Protein AF-A0A971JAR5-F1 (afdb_monomer)

Secondary structure (DSSP, 8-state):
----EEEEEEETTEEEEEEEES-EEEEETTEEEEE-TTPPP----

Nearest PDB structures (foldseek):
  6n2z-assembly1_H  TM=9.479E-01  e=4.000E-02  Bacillus sp. PS3
  7xkz-assembly1_A  TM=9.472E-01  e=1.028E-01  Mycobacteroides abscessus
  6q45-assembly2_P  TM=9.474E-01  e=1.095E-01  Fusobacterium nucleatum subsp. nucleatum ATCC 25586
  5zwl-assembly1_E  TM=9.548E-01  e=9.063E-02  Thermosynechococcus vestitus BP-1
  5yio-assembly1_A  TM=9.070E-01  e=3.397E-01  Mycobacterium tuberculosis H37Rv

Radius of gyration: 11.75 Å; Cα contacts (8 Å, |Δi|>4): 59; chains: 1; bounding box: 26×17×34 Å
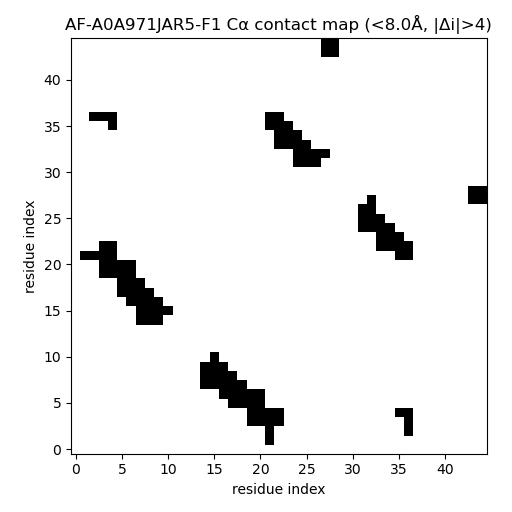
Mean predicted aligned error: 3.67 Å

Foldseek 3Di:
DQDWDFDWDADPVGTDDTDTHQKDWDAAPVGIDIDGPPDDDDDGD

Sequence (45 aa):
MADKLKLEMITPYGEILATEVDDVVAPGVMGEFGVLPGHRSMLAL

Solvent-accessible surface area (backbone atoms only — not comparable to full-atom values): 3093 Å² total; per-residue (Å²): 131,85,66,63,35,83,46,75,44,75,49,99,90,41,78,79,46,78,50,79,36,66,63,47,77,47,82,35,86,93,44,76,47,76,46,52,60,88,64,75,95,79,87,85,93

Structure (mmCIF, N/CA/C/O backbone):
data_AF-A0A971JAR5-F1
#
_entry.id   AF-A0A971JAR5-F1
#
loop_
_atom_site.group_PDB
_atom_site.id
_atom_site.type_symbol
_atom_site.label_atom_id
_atom_site.label_alt_id
_atom_site.label_comp_id
_atom_site.label_asym_id
_atom_site.label_entity_id
_atom_site.label_seq_id
_atom_site.pdbx_PDB_ins_code
_atom_site.Cartn_x
_atom_site.Cartn_y
_atom_site.Cartn_z
_atom_site.occupancy
_atom_site.B_iso_or_equiv
_atom_site.auth_seq_id
_atom_site.auth_comp_id
_atom_site.auth_asym_id
_atom_site.auth_atom_id
_atom_site.pdbx_PDB_model_num
ATOM 1 N N . MET A 1 1 ? -6.675 -7.278 -23.170 1.00 54.47 1 MET A N 1
ATOM 2 C CA . MET A 1 1 ? -7.237 -6.614 -21.976 1.00 54.47 1 MET A CA 1
ATOM 3 C C . MET A 1 1 ? -6.079 -6.416 -21.027 1.00 54.47 1 MET A C 1
ATOM 5 O O . MET A 1 1 ? -5.277 -7.332 -20.929 1.00 54.47 1 MET A O 1
ATOM 9 N N . ALA A 1 2 ? -5.912 -5.224 -20.457 1.00 70.94 2 ALA A N 1
ATOM 10 C CA . ALA A 1 2 ? -4.894 -5.028 -19.432 1.00 70.94 2 ALA A CA 1
ATOM 11 C C . ALA A 1 2 ? -5.351 -5.776 -18.175 1.00 70.94 2 ALA A C 1
ATOM 13 O O . ALA A 1 2 ? -6.498 -5.597 -17.758 1.00 70.94 2 ALA A O 1
ATOM 14 N N . ASP A 1 3 ? -4.503 -6.648 -17.636 1.00 86.81 3 ASP A N 1
ATOM 15 C CA . ASP A 1 3 ? -4.769 -7.287 -16.349 1.00 86.81 3 ASP A CA 1
ATOM 16 C C . ASP A 1 3 ? -4.832 -6.205 -15.259 1.00 86.81 3 ASP A C 1
ATOM 18 O O . ASP A 1 3 ? -4.093 -5.224 -15.318 1.00 86.81 3 ASP A O 1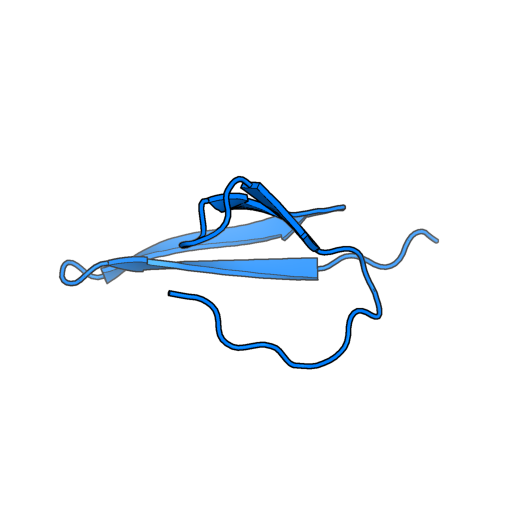
ATOM 22 N N . LYS A 1 4 ? -5.743 -6.351 -14.292 1.00 92.75 4 LYS A N 1
ATOM 23 C CA . LYS A 1 4 ? -5.954 -5.401 -13.187 1.00 92.75 4 LYS A CA 1
ATOM 24 C C . LYS A 1 4 ? -5.514 -6.018 -11.861 1.00 92.75 4 LYS A C 1
ATOM 26 O O . LYS A 1 4 ? -5.531 -7.237 -11.693 1.00 92.75 4 LYS A O 1
ATOM 31 N N . LEU A 1 5 ? -5.156 -5.171 -10.902 1.00 93.56 5 LEU A N 1
ATOM 32 C CA . LEU A 1 5 ? -4.869 -5.545 -9.520 1.00 93.56 5 LEU A CA 1
ATOM 33 C C . LEU A 1 5 ? -6.082 -5.247 -8.639 1.00 93.56 5 LEU A C 1
ATOM 35 O O . LEU A 1 5 ? -6.635 -4.151 -8.701 1.00 93.56 5 LEU A O 1
ATOM 39 N N . LYS A 1 6 ? -6.458 -6.189 -7.770 1.00 94.38 6 LYS A N 1
ATOM 40 C CA . LYS A 1 6 ? -7.390 -5.906 -6.675 1.00 94.38 6 LYS A CA 1
ATOM 41 C C . LYS A 1 6 ? -6.612 -5.268 -5.525 1.00 94.38 6 LYS A C 1
ATOM 43 O O . LYS A 1 6 ? -5.760 -5.924 -4.929 1.00 94.38 6 LYS A O 1
ATOM 48 N N . LEU A 1 7 ? -6.901 -4.006 -5.227 1.00 95.56 7 LEU A N 1
ATOM 49 C CA . LEU A 1 7 ? -6.327 -3.274 -4.103 1.00 95.56 7 LEU A CA 1
ATOM 50 C C . LEU A 1 7 ? -7.334 -3.227 -2.954 1.00 95.56 7 LEU A C 1
ATOM 52 O O . LEU A 1 7 ? -8.454 -2.751 -3.131 1.00 95.56 7 LEU A O 1
ATOM 56 N N . GLU A 1 8 ? -6.900 -3.667 -1.777 1.00 96.38 8 GLU A N 1
ATOM 57 C CA . GLU A 1 8 ? -7.642 -3.555 -0.520 1.00 96.38 8 GLU A CA 1
ATOM 58 C C . GLU A 1 8 ? -6.799 -2.750 0.473 1.00 96.38 8 GLU A C 1
ATOM 60 O O . GLU A 1 8 ? -5.654 -3.100 0.762 1.00 96.38 8 GLU A O 1
ATOM 65 N N . MET A 1 9 ? -7.353 -1.651 0.981 1.00 94.62 9 MET A N 1
ATOM 66 C CA . MET A 1 9 ? -6.699 -0.782 1.952 1.00 94.62 9 MET A CA 1
ATOM 67 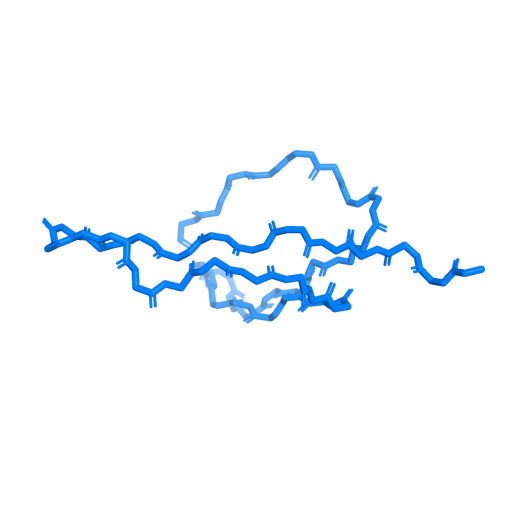C C . MET A 1 9 ? -7.424 -0.890 3.290 1.00 94.62 9 MET A C 1
ATOM 69 O O . MET A 1 9 ? -8.611 -0.575 3.403 1.00 94.62 9 MET A O 1
ATOM 73 N N . ILE A 1 10 ? -6.695 -1.341 4.310 1.00 96.69 10 ILE A N 1
ATOM 74 C CA . ILE A 1 10 ? -7.237 -1.663 5.632 1.00 96.69 10 ILE A CA 1
ATOM 75 C C . ILE A 1 10 ? -6.509 -0.839 6.691 1.00 96.69 10 ILE A C 1
ATOM 77 O O . ILE A 1 10 ? -5.288 -0.695 6.666 1.00 96.69 10 ILE A O 1
ATOM 81 N N . THR A 1 11 ? -7.273 -0.313 7.642 1.00 96.62 11 THR A N 1
ATOM 82 C CA . THR A 1 11 ? -6.779 0.395 8.827 1.00 96.62 11 THR A CA 1
ATOM 83 C C . THR A 1 11 ? -7.280 -0.302 10.096 1.00 96.62 11 THR A C 1
ATOM 85 O O . THR A 1 11 ? -8.214 -1.103 10.021 1.00 96.62 11 THR A O 1
ATOM 88 N N . PRO A 1 12 ? -6.750 0.022 11.291 1.00 97.75 12 PRO A N 1
ATOM 89 C CA . PRO A 1 12 ? -7.306 -0.490 12.547 1.00 97.75 12 PRO A CA 1
ATOM 90 C C . PRO A 1 12 ? -8.793 -0.159 12.771 1.00 97.75 12 PRO A C 1
ATOM 92 O O . PRO A 1 12 ? -9.449 -0.832 13.560 1.00 97.75 12 PRO A O 1
ATOM 95 N N . TYR A 1 13 ? -9.328 0.862 12.092 1.00 97.00 13 TYR A N 1
ATOM 96 C CA . TYR A 1 13 ? -10.741 1.249 12.169 1.00 97.00 13 TYR A CA 1
ATOM 97 C C . TYR A 1 13 ? -11.634 0.494 11.173 1.00 97.00 13 TYR A C 1
ATOM 99 O O . TYR A 1 13 ? -12.856 0.607 11.252 1.00 97.00 13 TYR A O 1
ATOM 107 N N . GLY A 1 14 ? -11.041 -0.269 10.249 1.00 95.62 14 GLY A N 1
ATOM 108 C CA . GLY A 1 14 ? -11.741 -1.032 9.219 1.00 95.62 14 GLY A CA 1
ATOM 109 C C . GLY A 1 14 ? -11.149 -0.855 7.819 1.00 95.62 14 GLY A C 1
ATOM 110 O O . GLY A 1 14 ? -10.144 -0.162 7.620 1.00 95.62 14 GLY A O 1
ATOM 111 N N . GLU A 1 15 ? -11.788 -1.509 6.848 1.00 96.81 15 GLU A N 1
ATOM 112 C CA . GLU A 1 15 ? -11.516 -1.342 5.418 1.00 96.81 15 GLU A CA 1
ATOM 113 C C . GLU A 1 15 ? -11.925 0.062 4.964 1.00 96.81 15 GLU A C 1
ATOM 115 O O . GLU A 1 15 ? -13.027 0.524 5.262 1.00 96.81 15 GLU A O 1
ATOM 120 N N . ILE A 1 16 ? -11.027 0.738 4.250 1.00 96.62 16 ILE A N 1
ATOM 121 C CA . ILE A 1 16 ? -11.263 2.091 3.735 1.00 96.62 16 ILE A CA 1
ATOM 122 C C . ILE A 1 16 ? -11.421 2.130 2.215 1.00 96.62 16 ILE A C 1
ATOM 124 O O . ILE A 1 16 ? -12.016 3.073 1.698 1.00 96.62 16 ILE A O 1
ATOM 128 N N . LEU A 1 17 ? -10.914 1.123 1.496 1.00 95.62 17 LEU A N 1
ATOM 129 C CA . LEU A 1 17 ? -11.039 1.032 0.044 1.00 95.62 17 LEU A CA 1
ATOM 130 C C . LEU A 1 17 ? -10.883 -0.415 -0.434 1.00 95.62 17 LEU A C 1
ATOM 132 O O . LEU A 1 17 ? -9.930 -1.087 -0.044 1.00 95.62 17 LEU A O 1
ATOM 136 N N . ALA A 1 18 ? -11.746 -0.830 -1.360 1.00 96.44 18 ALA A N 1
ATOM 137 C CA . ALA A 1 18 ? -11.572 -2.025 -2.178 1.00 96.44 18 ALA A CA 1
ATOM 138 C C . ALA A 1 18 ? -11.912 -1.690 -3.638 1.00 96.44 18 ALA A C 1
ATOM 140 O O . ALA A 1 18 ? -13.055 -1.358 -3.954 1.00 96.44 18 ALA A O 1
ATOM 141 N N . THR A 1 19 ? -10.921 -1.728 -4.531 1.00 95.94 19 THR A N 1
ATOM 142 C CA . THR A 1 19 ? -11.104 -1.366 -5.948 1.00 95.94 19 THR A CA 1
ATOM 143 C C . THR A 1 19 ? -10.125 -2.101 -6.859 1.00 95.94 19 THR A C 1
ATOM 145 O O . THR A 1 19 ? -9.103 -2.621 -6.412 1.00 95.94 19 THR A O 1
ATOM 148 N N . GLU A 1 20 ? -10.424 -2.123 -8.156 1.00 96.06 20 GLU A N 1
ATOM 149 C CA . GLU A 1 20 ? -9.491 -2.561 -9.191 1.00 96.06 20 GLU A CA 1
ATOM 150 C C . GLU A 1 20 ? -8.645 -1.382 -9.691 1.00 96.06 20 GLU A C 1
ATOM 152 O O . GLU A 1 20 ? -9.178 -0.305 -9.968 1.00 96.06 20 GLU A O 1
ATOM 157 N N . VAL A 1 21 ? -7.333 -1.583 -9.812 1.00 95.12 21 VAL A N 1
ATOM 158 C CA . VAL A 1 21 ? -6.357 -0.581 -10.276 1.00 95.12 21 VAL A CA 1
ATOM 159 C C . VAL A 1 21 ? -5.419 -1.174 -11.324 1.00 95.12 21 VAL A C 1
ATOM 161 O O . VAL A 1 21 ? -5.287 -2.392 -11.435 1.00 95.12 21 VAL A O 1
ATOM 164 N N . ASP A 1 22 ? -4.791 -0.312 -12.122 1.00 94.94 22 ASP A N 1
ATOM 165 C CA . ASP A 1 22 ? -3.772 -0.724 -13.095 1.00 94.94 22 ASP A CA 1
ATOM 166 C C . ASP A 1 22 ? -2.425 -0.987 -12.418 1.00 94.94 22 ASP A C 1
ATOM 168 O O . ASP A 1 22 ? -1.759 -1.969 -12.726 1.00 94.94 22 ASP A O 1
ATOM 172 N N . ASP A 1 23 ? -2.053 -0.142 -11.464 1.00 94.31 23 ASP A N 1
ATOM 173 C CA . ASP A 1 23 ? -0.808 -0.209 -10.715 1.00 94.31 23 ASP A CA 1
ATOM 174 C C . ASP A 1 23 ? -0.983 0.369 -9.303 1.00 94.31 23 ASP A C 1
ATOM 176 O O . ASP A 1 23 ? -1.968 1.042 -8.988 1.00 94.31 23 ASP A O 1
ATOM 180 N N . VAL A 1 24 ? -0.030 0.065 -8.424 1.00 95.06 24 VAL A N 1
ATOM 181 C CA . VAL A 1 24 ? 0.023 0.603 -7.059 1.00 95.06 24 VAL A CA 1
ATOM 182 C C . VAL A 1 24 ? 1.398 1.197 -6.824 1.00 95.06 24 VAL A C 1
ATOM 184 O O . VAL A 1 24 ? 2.390 0.485 -6.946 1.00 95.06 24 VAL A O 1
ATOM 187 N N . VAL A 1 25 ? 1.461 2.467 -6.429 1.00 95.44 25 VAL A N 1
ATOM 188 C CA . VAL A 1 25 ? 2.689 3.104 -5.939 1.00 95.44 25 VAL A CA 1
ATOM 189 C C . VAL A 1 25 ? 2.557 3.305 -4.436 1.00 95.44 25 VAL A C 1
ATOM 191 O O . VAL A 1 25 ? 1.593 3.916 -3.975 1.00 95.44 25 VAL A O 1
ATOM 194 N N . ALA A 1 26 ? 3.502 2.761 -3.672 1.00 94.88 26 ALA A N 1
ATOM 195 C CA . ALA A 1 26 ? 3.482 2.799 -2.216 1.00 94.88 26 ALA A CA 1
ATOM 196 C C . ALA A 1 26 ? 4.870 3.117 -1.634 1.00 94.88 26 ALA A C 1
ATOM 198 O O . ALA A 1 26 ? 5.894 2.782 -2.239 1.00 94.88 26 ALA A O 1
ATOM 199 N N . PRO A 1 27 ? 4.929 3.760 -0.456 1.00 95.44 27 PRO A N 1
ATOM 200 C CA . PRO A 1 27 ? 6.179 3.957 0.262 1.00 95.44 27 PRO A CA 1
ATOM 201 C C . PRO A 1 27 ? 6.649 2.646 0.905 1.00 95.44 27 PRO A C 1
ATOM 203 O O . PRO A 1 27 ? 5.839 1.856 1.386 1.00 95.44 27 PRO A O 1
ATOM 206 N N . GLY A 1 28 ? 7.962 2.446 0.966 1.00 93.69 28 GLY A N 1
ATOM 207 C CA . GLY A 1 28 ? 8.611 1.407 1.761 1.00 93.69 28 GLY A CA 1
ATOM 208 C C . GLY A 1 28 ? 9.923 1.899 2.378 1.00 93.69 28 GLY A C 1
ATOM 209 O O . GLY A 1 28 ? 10.378 3.012 2.108 1.00 93.69 28 GLY A O 1
ATOM 210 N N . VAL A 1 29 ? 10.572 1.064 3.196 1.00 95.38 29 VAL A N 1
ATOM 211 C CA . VAL A 1 29 ? 11.807 1.440 3.930 1.00 95.38 29 VAL A CA 1
ATOM 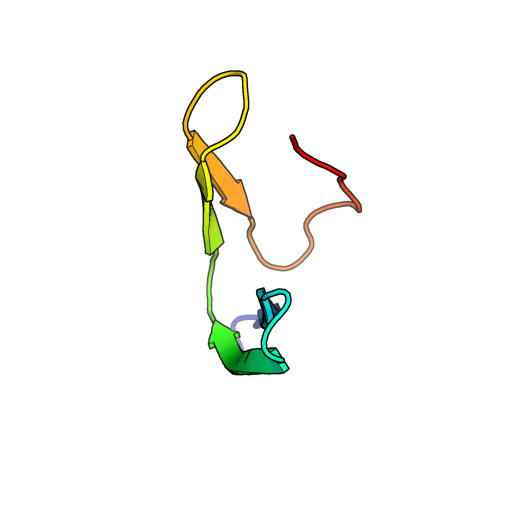212 C C . VAL A 1 29 ? 12.929 2.000 3.038 1.00 95.38 29 VAL A C 1
ATOM 214 O O . VAL A 1 29 ? 13.680 2.872 3.469 1.00 95.38 29 VAL A O 1
ATOM 217 N N . MET A 1 30 ? 13.069 1.507 1.803 1.00 92.56 30 MET A N 1
ATOM 218 C CA . MET A 1 30 ? 14.124 1.937 0.868 1.00 92.56 30 MET A CA 1
ATOM 219 C C . MET A 1 30 ? 13.686 3.057 -0.092 1.00 92.56 30 MET A C 1
ATOM 221 O O . MET A 1 30 ? 14.426 3.386 -1.017 1.00 92.56 30 MET A O 1
ATOM 225 N N . GLY A 1 31 ? 12.501 3.638 0.112 1.00 93.88 31 GLY A N 1
ATOM 226 C CA . GLY A 1 31 ? 11.888 4.610 -0.791 1.00 93.88 31 GLY A CA 1
ATOM 227 C C . GLY A 1 31 ? 10.578 4.096 -1.382 1.00 93.88 31 GLY A C 1
ATOM 228 O O . GLY A 1 31 ? 9.957 3.179 -0.852 1.00 93.88 31 GLY A O 1
ATOM 229 N N . GLU A 1 32 ? 10.134 4.703 -2.476 1.00 96.00 32 GLU A N 1
ATOM 230 C CA . GLU A 1 32 ? 8.884 4.326 -3.140 1.00 96.00 32 GLU A CA 1
ATOM 231 C C . GLU A 1 32 ? 9.062 3.094 -4.032 1.00 96.00 32 GLU A C 1
ATOM 233 O O . GLU A 1 32 ? 10.112 2.896 -4.649 1.00 96.00 32 GLU A O 1
ATOM 238 N N . PHE A 1 33 ? 8.018 2.274 -4.129 1.00 95.12 33 PHE A N 1
ATOM 239 C CA . PHE A 1 33 ? 7.971 1.138 -5.042 1.00 95.12 33 PHE A CA 1
ATOM 240 C C . PHE A 1 33 ? 6.633 1.063 -5.777 1.00 95.12 33 PHE A C 1
ATOM 242 O O . PHE A 1 33 ? 5.595 1.488 -5.269 1.00 95.12 33 PHE A O 1
ATOM 249 N N . GLY A 1 34 ? 6.682 0.509 -6.989 1.00 94.69 34 GLY A N 1
ATOM 250 C CA . GLY A 1 34 ? 5.521 0.271 -7.841 1.00 94.69 34 GLY A CA 1
ATOM 251 C C . GLY A 1 34 ? 5.214 -1.220 -7.974 1.00 94.69 34 GLY A C 1
ATOM 252 O O . GLY A 1 34 ? 6.130 -2.031 -8.121 1.00 94.69 34 GLY A O 1
ATOM 253 N N . VAL A 1 35 ? 3.933 -1.581 -7.962 1.00 95.38 35 VAL A N 1
ATOM 254 C CA . VAL A 1 35 ?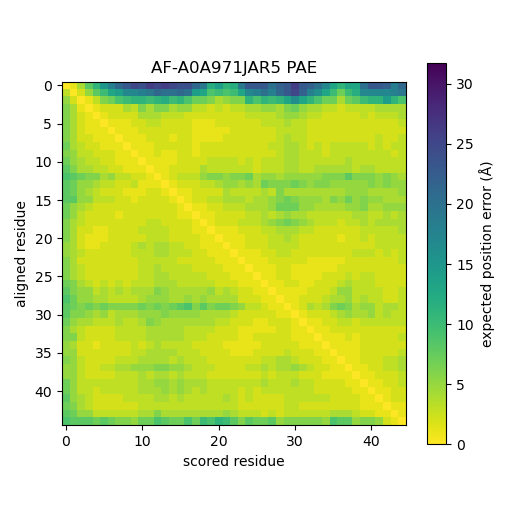 3.433 -2.940 -8.194 1.00 95.38 35 VAL A CA 1
ATOM 255 C C . VAL A 1 35 ? 2.547 -2.938 -9.434 1.00 95.38 35 VAL A C 1
ATOM 257 O O . VAL A 1 35 ? 1.592 -2.171 -9.519 1.00 95.38 35 VAL A O 1
ATOM 260 N N . LEU A 1 36 ? 2.871 -3.822 -10.378 1.00 95.25 36 LEU A N 1
ATOM 261 C CA . LEU A 1 36 ? 2.147 -4.027 -11.633 1.00 95.25 36 LEU 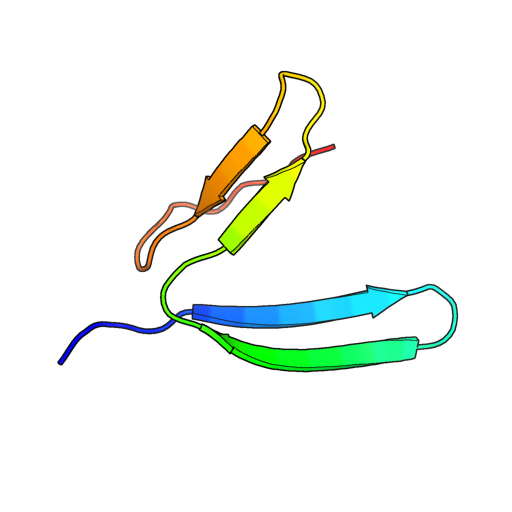A CA 1
ATOM 262 C C . LEU A 1 36 ? 1.434 -5.395 -11.644 1.00 95.25 36 LEU A C 1
ATOM 264 O O . LEU A 1 36 ? 1.788 -6.286 -10.861 1.00 95.25 36 LEU A O 1
ATOM 268 N N . PRO A 1 37 ? 0.459 -5.606 -12.545 1.00 94.25 37 PRO A N 1
ATOM 269 C CA . PRO A 1 37 ? -0.198 -6.894 -12.725 1.00 94.25 37 PRO A CA 1
ATOM 270 C C . PRO A 1 37 ? 0.827 -7.994 -13.045 1.00 94.25 37 PRO A C 1
ATOM 272 O O . PRO A 1 37 ? 1.713 -7.814 -13.878 1.00 94.25 37 PRO A O 1
ATOM 275 N N . GLY A 1 38 ? 0.731 -9.136 -12.356 1.00 92.12 38 GLY A N 1
ATOM 276 C CA . GLY A 1 38 ? 1.676 -10.254 -12.501 1.00 92.12 38 GLY A CA 1
ATOM 277 C C . GLY A 1 38 ? 2.932 -10.179 -11.618 1.00 92.12 38 GLY A C 1
ATOM 278 O O . GLY A 1 38 ? 3.813 -11.034 -11.737 1.00 92.12 38 GLY A O 1
ATOM 279 N N . HIS A 1 39 ? 3.028 -9.197 -10.715 1.00 93.44 39 HIS A N 1
ATOM 280 C CA . HIS A 1 39 ? 4.121 -9.117 -9.744 1.00 93.44 39 HIS A CA 1
ATOM 281 C C . HIS A 1 39 ? 4.128 -10.315 -8.772 1.00 93.44 39 HIS A C 1
ATOM 283 O O . HIS A 1 39 ? 3.091 -10.870 -8.407 1.00 93.44 39 HIS A O 1
ATOM 289 N N . ARG A 1 40 ? 5.324 -10.716 -8.326 1.00 94.88 40 ARG A N 1
ATOM 290 C CA . ARG A 1 40 ? 5.510 -11.810 -7.355 1.00 94.88 40 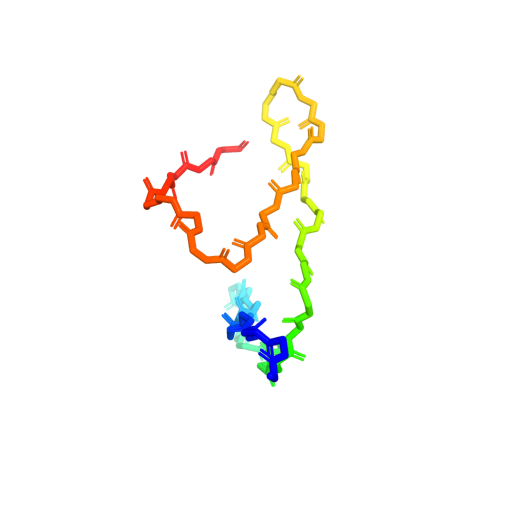ARG A CA 1
ATOM 291 C C . ARG A 1 40 ? 5.054 -11.383 -5.957 1.00 94.88 40 ARG A C 1
ATOM 293 O O . ARG A 1 40 ? 5.095 -10.203 -5.620 1.00 94.88 40 ARG A O 1
ATOM 300 N N . SER A 1 41 ? 4.668 -12.340 -5.117 1.00 94.62 41 SER A N 1
ATOM 301 C CA . SER A 1 41 ? 4.309 -12.050 -3.724 1.00 94.62 41 SER A CA 1
ATOM 302 C C . SER A 1 41 ? 5.470 -11.377 -2.986 1.00 94.62 41 SER A C 1
ATOM 304 O O . SER A 1 41 ? 6.597 -11.873 -3.007 1.00 94.62 41 SER A O 1
ATOM 306 N N . MET A 1 42 ? 5.180 -10.251 -2.337 1.00 93.69 42 MET A N 1
ATOM 307 C CA . MET A 1 42 ? 6.134 -9.422 -1.603 1.00 93.69 42 MET A CA 1
ATOM 308 C C . MET A 1 42 ? 5.481 -8.931 -0.310 1.00 93.69 42 MET A C 1
ATOM 310 O O . MET A 1 42 ? 4.283 -8.660 -0.286 1.00 93.69 42 MET A O 1
ATOM 314 N N . LEU A 1 43 ? 6.282 -8.801 0.746 1.00 94.06 43 LEU A N 1
ATOM 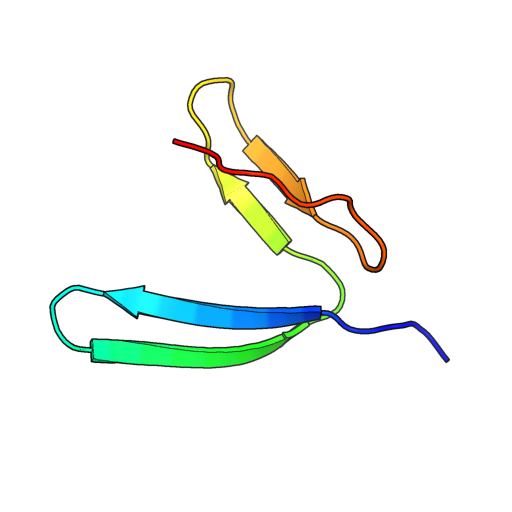315 C CA . LEU A 1 43 ? 5.921 -8.102 1.975 1.00 94.06 43 LEU A CA 1
ATOM 316 C C . LEU A 1 43 ? 6.889 -6.928 2.141 1.00 94.06 43 LEU A C 1
ATOM 318 O O . LEU A 1 43 ? 8.103 -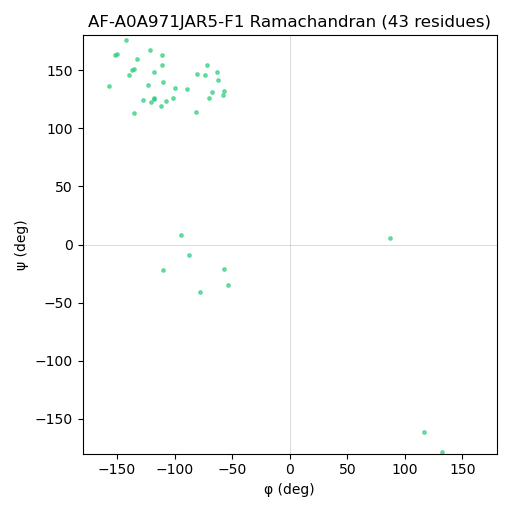7.134 2.108 1.00 94.06 43 LEU A O 1
ATOM 322 N N . ALA A 1 44 ? 6.351 -5.720 2.285 1.00 90.38 44 ALA A N 1
ATOM 323 C CA . ALA A 1 44 ? 7.111 -4.488 2.469 1.00 90.38 44 ALA A CA 1
ATOM 324 C C . ALA A 1 44 ? 6.769 -3.855 3.827 1.00 90.38 44 ALA A C 1
ATOM 326 O O . ALA A 1 44 ? 5.651 -4.023 4.318 1.00 90.38 44 ALA A O 1
ATOM 327 N N . LEU A 1 45 ? 7.754 -3.171 4.413 1.00 85.94 45 LEU A N 1
ATOM 328 C CA . LEU A 1 45 ? 7.666 -2.399 5.657 1.00 85.94 45 LEU A CA 1
ATOM 329 C C . LEU A 1 45 ? 7.664 -0.901 5.348 1.00 85.94 45 LEU A C 1
ATOM 331 O O . LEU A 1 45 ? 8.374 -0.511 4.387 1.00 85.94 45 LEU A O 1
#

pLDDT: mean 93.14, std 7.15, range [54.47, 97.75]